Protein AF-G7YXC1-F1 (afdb_monomer_lite)

pLDDT: mean 75.54, std 17.56, range [37.03, 96.69]

Secondary structure (DSSP, 8-state):
---------------TT---HHHHHHHHHHHTT-TTS-HHHHHHHHHHHHHHHHHHHHHHS----------SS-HHHHHHHHHHHTSPSSGGGHHHHHHHHHHHHH--

Sequence (108 aa):
MNCTNTNKLMPHRPSRGAISRFALISAYNRTESLPNAPPSDVNAYWDEITTSLHSAGNFACGTAPPGARKHWISDRTVALLKSRSNIPAGPEHNPVRGIIRRQVKLSV

Structure (mmCIF, N/CA/C/O backbone):
data_AF-G7YXC1-F1
#
_entry.id   AF-G7YXC1-F1
#
loop_
_atom_site.group_PDB
_atom_site.id
_atom_site.type_symbol
_atom_site.label_atom_id
_atom_site.label_alt_id
_atom_site.label_comp_id
_atom_site.label_asym_id
_atom_site.label_entity_id
_atom_site.label_seq_id
_atom_site.pdbx_PDB_ins_code
_atom_site.Cartn_x
_atom_site.Cartn_y
_atom_site.Cartn_z
_atom_site.occupancy
_atom_site.B_iso_or_equiv
_atom_site.auth_seq_id
_atom_site.auth_comp_id
_atom_site.auth_asym_id
_atom_site.auth_atom_id
_atom_site.pdbx_PDB_model_num
ATOM 1 N N . MET A 1 1 ? 25.848 39.335 33.890 1.00 39.94 1 MET A N 1
ATOM 2 C CA . MET A 1 1 ? 25.530 37.916 33.617 1.00 39.94 1 MET A CA 1
ATOM 3 C C . MET A 1 1 ? 25.744 37.655 32.133 1.00 39.94 1 MET A C 1
ATOM 5 O O . MET A 1 1 ? 24.933 38.105 31.337 1.00 39.94 1 MET A O 1
ATOM 9 N N . ASN A 1 2 ? 26.846 36.999 31.764 1.00 38.69 2 ASN A N 1
ATOM 10 C CA . ASN A 1 2 ? 27.112 36.574 30.387 1.00 38.69 2 ASN A CA 1
ATOM 11 C C . ASN A 1 2 ? 26.688 35.112 30.233 1.00 38.69 2 ASN A C 1
ATOM 13 O O . ASN A 1 2 ? 27.187 34.259 30.964 1.00 38.69 2 ASN A O 1
ATOM 17 N N . CYS A 1 3 ? 25.792 34.833 29.287 1.00 45.12 3 CYS A N 1
ATOM 18 C CA . CYS A 1 3 ? 25.418 33.473 28.913 1.00 45.12 3 CYS A CA 1
ATOM 19 C C . CYS A 1 3 ? 26.105 33.108 27.594 1.00 45.12 3 CYS A C 1
ATOM 21 O O . CYS A 1 3 ? 25.819 33.671 26.539 1.00 45.12 3 CYS A O 1
ATOM 23 N N . THR A 1 4 ? 27.035 32.166 27.686 1.00 37.03 4 THR A N 1
ATOM 24 C CA . THR A 1 4 ? 27.826 31.590 26.600 1.00 37.03 4 THR A CA 1
ATOM 25 C C . THR A 1 4 ? 26.930 30.803 25.639 1.00 37.03 4 THR A C 1
ATOM 27 O O . THR A 1 4 ? 26.326 29.805 26.029 1.00 37.03 4 THR A O 1
ATOM 30 N N . ASN A 1 5 ? 26.843 31.224 24.374 1.00 44.09 5 ASN A N 1
ATOM 31 C CA . ASN A 1 5 ? 26.169 30.465 23.320 1.00 44.09 5 ASN A CA 1
ATOM 32 C C . ASN A 1 5 ? 27.111 29.361 22.808 1.00 44.09 5 ASN A C 1
ATOM 34 O O . ASN A 1 5 ? 28.039 29.610 22.040 1.00 44.09 5 ASN A O 1
ATOM 38 N N . THR A 1 6 ? 26.902 28.131 23.269 1.00 40.97 6 THR A N 1
ATOM 39 C CA . THR A 1 6 ? 27.588 26.943 22.757 1.00 40.97 6 THR A CA 1
ATOM 40 C C . THR A 1 6 ? 26.932 26.499 21.451 1.00 40.97 6 THR A C 1
ATOM 42 O O . THR A 1 6 ? 25.993 25.705 21.438 1.00 40.97 6 THR A O 1
ATOM 45 N N . ASN A 1 7 ? 27.459 26.987 20.325 1.00 47.72 7 ASN A N 1
ATOM 46 C CA . ASN A 1 7 ? 27.218 26.393 19.009 1.00 47.72 7 ASN A CA 1
ATOM 47 C C . ASN A 1 7 ? 27.849 24.995 18.971 1.00 47.72 7 ASN A C 1
ATOM 49 O O . ASN A 1 7 ? 28.997 24.809 18.568 1.00 47.72 7 ASN A O 1
ATOM 53 N N . LYS A 1 8 ? 27.105 23.994 19.449 1.00 52.53 8 LYS A N 1
ATOM 54 C CA . LYS A 1 8 ? 27.479 22.587 19.327 1.00 52.53 8 LYS A CA 1
ATOM 55 C C . LYS A 1 8 ? 27.332 22.197 17.855 1.00 52.53 8 LYS A C 1
ATOM 57 O O . LYS A 1 8 ? 26.221 22.052 17.353 1.00 52.53 8 LYS A O 1
ATOM 62 N N . LEU A 1 9 ? 28.470 22.061 17.182 1.00 57.91 9 LEU A N 1
ATOM 63 C CA . LEU A 1 9 ? 28.631 21.522 15.835 1.00 57.91 9 LEU A CA 1
ATOM 64 C C . LEU A 1 9 ? 27.794 20.238 15.671 1.00 57.91 9 LEU A C 1
ATOM 66 O O . LEU A 1 9 ? 28.168 19.175 16.166 1.00 57.91 9 LEU A O 1
ATOM 70 N N . MET A 1 10 ? 26.646 20.333 14.999 1.00 53.00 10 MET A N 1
ATOM 71 C CA . MET A 1 10 ? 25.914 19.151 14.553 1.00 53.00 10 MET A CA 1
ATOM 72 C C . MET A 1 10 ? 26.663 18.535 13.367 1.00 53.00 10 MET A C 1
ATOM 74 O O . MET A 1 10 ? 26.941 19.250 12.401 1.00 53.00 10 MET A O 1
ATOM 78 N N . PRO A 1 11 ? 26.950 17.222 13.364 1.00 53.81 11 PRO A N 1
ATOM 79 C CA . PRO A 1 11 ? 27.378 16.549 12.151 1.00 53.81 11 PRO A CA 1
ATOM 80 C C . PRO A 1 11 ? 26.210 16.580 11.166 1.00 53.81 11 PRO A C 1
ATOM 82 O O . PRO A 1 11 ? 25.192 15.913 11.364 1.00 53.81 11 PRO A O 1
ATOM 85 N N . HIS A 1 12 ? 26.336 17.376 10.107 1.00 62.22 12 HIS A N 1
ATOM 86 C CA . HIS A 1 12 ? 25.416 17.323 8.983 1.00 62.22 12 HIS A CA 1
ATOM 87 C C . HIS A 1 12 ? 25.545 15.938 8.339 1.00 62.22 12 HIS A C 1
ATOM 89 O O . HIS A 1 12 ? 26.472 15.685 7.572 1.00 62.22 12 HIS A O 1
ATOM 95 N N . ARG A 1 13 ? 24.631 15.018 8.662 1.00 52.47 13 ARG A N 1
ATOM 96 C CA . ARG A 1 13 ? 24.509 13.721 7.988 1.00 52.47 13 ARG A CA 1
ATOM 97 C C . ARG A 1 13 ? 23.983 13.985 6.574 1.00 52.47 13 ARG A C 1
ATOM 99 O O . ARG A 1 13 ? 22.821 14.369 6.447 1.00 52.47 13 ARG A O 1
ATOM 106 N N . PRO A 1 14 ? 24.783 13.806 5.509 1.00 55.25 14 PRO A N 1
ATOM 107 C CA . PRO A 1 14 ? 24.303 14.051 4.159 1.00 55.25 14 PRO A CA 1
ATOM 108 C C . PRO A 1 14 ? 23.185 13.059 3.841 1.00 55.25 14 PRO A C 1
ATOM 110 O O . PRO A 1 14 ? 23.342 11.848 4.027 1.00 55.25 14 PRO A O 1
ATOM 113 N N . SER A 1 15 ? 22.045 13.578 3.386 1.00 54.41 15 SER A N 1
ATOM 114 C CA . SER A 1 15 ? 20.988 12.767 2.790 1.00 54.41 15 SER A CA 1
ATOM 115 C C . SER A 1 15 ? 21.599 11.934 1.664 1.00 54.41 15 SER A C 1
ATOM 117 O O . SER A 1 15 ? 22.157 12.468 0.705 1.00 54.41 15 SER A O 1
ATOM 119 N N . ARG A 1 16 ? 21.526 10.610 1.805 1.00 56.59 16 ARG A N 1
ATOM 120 C CA . ARG A 1 16 ? 22.126 9.600 0.922 1.00 56.59 16 ARG A CA 1
ATOM 121 C C . ARG A 1 16 ? 21.352 9.457 -0.402 1.00 56.59 16 ARG A C 1
ATOM 123 O O . ARG A 1 16 ? 21.111 8.344 -0.852 1.00 56.59 16 ARG A O 1
ATOM 130 N N . GLY A 1 17 ? 20.911 10.571 -0.990 1.00 60.78 17 GLY A N 1
ATOM 131 C CA . GLY A 1 17 ? 19.973 10.565 -2.114 1.00 60.78 17 GLY A CA 1
ATOM 132 C C . GLY A 1 17 ? 19.840 11.876 -2.890 1.00 60.78 17 GLY A C 1
ATOM 133 O O . GLY A 1 17 ? 18.833 12.066 -3.561 1.00 60.78 17 GLY A O 1
ATOM 134 N N . ALA A 1 18 ? 20.812 12.787 -2.829 1.00 59.16 18 ALA A N 1
ATOM 135 C CA . ALA A 1 18 ? 20.832 13.927 -3.745 1.00 59.16 18 ALA A CA 1
ATOM 136 C C . ALA A 1 18 ? 21.577 13.533 -5.028 1.00 59.16 18 ALA A C 1
ATOM 138 O O . ALA A 1 18 ? 22.768 13.801 -5.176 1.00 59.16 18 ALA A O 1
ATOM 139 N N . ILE A 1 19 ? 20.886 12.867 -5.957 1.00 63.53 19 ILE A N 1
ATOM 140 C CA . ILE A 1 19 ? 21.380 12.778 -7.334 1.00 63.53 19 ILE A CA 1
ATOM 141 C C . ILE A 1 19 ? 21.459 14.219 -7.848 1.00 63.53 19 ILE A C 1
ATOM 143 O O . ILE A 1 19 ? 20.461 14.942 -7.851 1.00 63.53 19 ILE A O 1
ATOM 147 N N . SER A 1 20 ? 22.666 14.662 -8.208 1.00 74.88 20 SER A N 1
ATOM 148 C CA . SER A 1 20 ? 22.895 16.007 -8.732 1.00 74.88 20 SER A CA 1
ATOM 149 C C . SER A 1 20 ? 21.963 16.251 -9.919 1.00 74.88 20 SER A C 1
ATOM 151 O O . SER A 1 20 ? 21.922 15.447 -10.848 1.00 74.88 20 SER A O 1
ATOM 153 N N . ARG A 1 21 ? 21.236 17.375 -9.929 1.00 59.06 21 ARG A N 1
ATOM 154 C CA . ARG A 1 21 ? 20.431 17.779 -11.099 1.00 59.06 21 ARG A CA 1
ATOM 155 C C . ARG A 1 21 ? 21.278 17.829 -12.369 1.00 59.06 21 ARG A C 1
ATOM 157 O O . ARG A 1 21 ? 20.789 17.509 -13.441 1.00 59.06 21 ARG A O 1
ATOM 164 N N . PHE A 1 22 ? 22.563 18.146 -12.226 1.00 62.44 22 PHE A N 1
ATOM 165 C CA . PHE A 1 22 ? 23.524 18.126 -13.319 1.00 62.44 22 PHE A CA 1
ATOM 166 C C . PHE A 1 22 ? 23.773 16.709 -13.856 1.00 62.44 22 PHE A C 1
ATOM 168 O O . PHE A 1 22 ? 23.921 16.530 -15.057 1.00 62.44 22 PHE A O 1
ATOM 175 N N . ALA A 1 23 ? 23.756 15.692 -12.987 1.00 69.50 23 ALA A N 1
ATOM 176 C CA . ALA A 1 23 ? 23.862 14.291 -13.393 1.00 69.50 23 ALA A CA 1
ATOM 177 C C . ALA A 1 23 ? 22.594 13.805 -14.114 1.00 69.50 23 ALA A C 1
ATOM 179 O O . ALA A 1 23 ? 22.705 13.078 -15.094 1.00 69.50 23 ALA A O 1
ATOM 180 N N . LEU A 1 24 ? 21.403 14.252 -13.690 1.00 66.94 24 LEU A N 1
ATOM 181 C CA . LEU A 1 24 ? 20.149 13.978 -14.408 1.00 66.94 24 LEU A CA 1
ATOM 182 C C . LEU A 1 24 ? 20.129 14.640 -15.791 1.00 66.94 24 LEU A C 1
ATOM 184 O O . LEU A 1 24 ? 19.808 13.981 -16.773 1.00 66.94 24 LEU A O 1
ATOM 188 N N . ILE A 1 25 ? 20.528 15.912 -15.878 1.00 65.81 25 ILE A N 1
ATOM 189 C CA . ILE A 1 25 ? 20.618 16.647 -17.148 1.00 65.81 25 ILE A CA 1
ATOM 190 C C . ILE A 1 25 ? 21.684 16.022 -18.058 1.00 65.81 25 ILE A C 1
ATOM 192 O O . ILE A 1 25 ? 21.451 15.847 -19.246 1.00 65.81 25 ILE A O 1
ATOM 196 N N . SER A 1 26 ? 22.833 15.618 -17.513 1.00 64.69 26 SER A N 1
ATOM 197 C CA . SER A 1 26 ? 23.877 14.930 -18.278 1.00 64.69 26 SER A CA 1
ATOM 198 C C . SER A 1 26 ? 23.427 13.557 -18.784 1.00 64.69 26 SER A C 1
ATOM 200 O O . SER A 1 26 ? 23.741 13.213 -19.921 1.00 64.69 26 SER A O 1
ATOM 202 N N . ALA A 1 27 ? 22.679 12.790 -17.986 1.00 64.06 27 ALA A N 1
ATOM 203 C CA . ALA A 1 27 ? 22.109 11.516 -18.417 1.00 64.06 27 ALA A CA 1
ATOM 204 C C . ALA A 1 27 ? 21.046 11.712 -19.511 1.00 64.06 27 ALA A C 1
ATOM 206 O O . ALA A 1 27 ? 21.065 10.991 -20.504 1.00 64.06 27 ALA A O 1
ATOM 207 N N . TYR A 1 28 ? 20.190 12.728 -19.368 1.00 64.44 28 TYR A N 1
ATOM 208 C CA . TYR A 1 28 ? 19.168 13.096 -20.351 1.00 64.44 28 TYR A CA 1
ATOM 209 C C . TYR A 1 28 ? 19.780 13.589 -21.679 1.00 64.44 28 TYR A C 1
ATOM 211 O O . TYR A 1 28 ? 19.409 13.131 -22.757 1.00 64.44 28 TYR A O 1
ATOM 219 N N . ASN A 1 29 ? 20.811 14.434 -21.624 1.00 60.53 29 ASN A N 1
ATOM 220 C CA . ASN A 1 29 ? 21.506 14.912 -22.825 1.00 60.53 29 ASN A CA 1
ATOM 221 C C . ASN A 1 29 ? 22.329 13.809 -23.516 1.00 60.53 29 ASN A C 1
ATOM 223 O O . ASN A 1 29 ? 22.575 13.884 -24.716 1.00 60.53 29 ASN A O 1
ATOM 227 N N . ARG A 1 30 ? 22.751 12.766 -22.784 1.00 54.22 30 ARG A N 1
ATOM 228 C CA . ARG A 1 30 ? 23.410 11.585 -23.369 1.00 54.22 30 ARG A CA 1
ATOM 229 C C . ARG A 1 30 ? 22.423 10.683 -24.113 1.00 54.22 30 ARG A C 1
ATOM 231 O O . ARG A 1 30 ? 22.828 10.009 -25.050 1.00 54.22 30 ARG A O 1
ATOM 238 N N . THR A 1 31 ? 21.146 10.683 -23.733 1.00 50.97 31 THR A N 1
ATOM 239 C CA . THR A 1 31 ? 20.086 10.016 -24.507 1.00 50.97 31 THR A CA 1
ATOM 240 C C . THR A 1 31 ? 19.642 10.825 -25.727 1.00 50.97 31 THR A C 1
ATOM 242 O O . THR A 1 31 ? 19.215 10.235 -26.713 1.00 50.97 31 THR A O 1
ATOM 245 N N . GLU A 1 32 ? 19.816 12.151 -25.719 1.00 50.62 32 GLU A N 1
ATOM 246 C CA . GLU A 1 32 ? 19.554 12.998 -26.8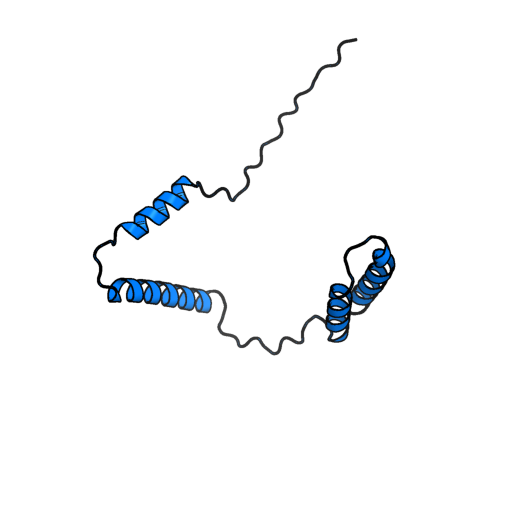93 1.00 50.62 32 GLU A CA 1
ATOM 247 C C . GLU A 1 32 ? 20.680 12.981 -27.945 1.00 50.62 32 GLU A C 1
ATOM 249 O O . GLU A 1 32 ? 20.498 13.517 -29.035 1.00 50.62 32 GLU A O 1
ATOM 254 N N . SER A 1 33 ? 21.821 12.316 -27.700 1.00 53.03 33 SER A N 1
ATOM 255 C CA . SER A 1 33 ? 22.878 12.156 -28.715 1.00 53.03 33 SER A CA 1
ATOM 256 C C . SER A 1 33 ? 22.576 11.090 -29.774 1.00 53.03 33 SER A C 1
ATOM 258 O O . SER A 1 33 ? 23.462 10.746 -30.556 1.00 53.03 33 SER A O 1
ATOM 260 N N . LEU A 1 34 ? 21.343 10.582 -29.838 1.00 58.53 34 LEU A N 1
ATOM 261 C CA . LEU A 1 34 ? 20.874 9.768 -30.954 1.00 58.53 34 LEU A CA 1
ATOM 262 C C . LEU A 1 34 ? 19.799 10.495 -31.788 1.00 58.53 34 LEU A C 1
ATOM 264 O O . LEU A 1 34 ? 18.711 9.957 -31.972 1.00 58.53 34 LEU A O 1
ATOM 268 N N . PRO A 1 35 ? 20.057 11.700 -32.336 1.00 48.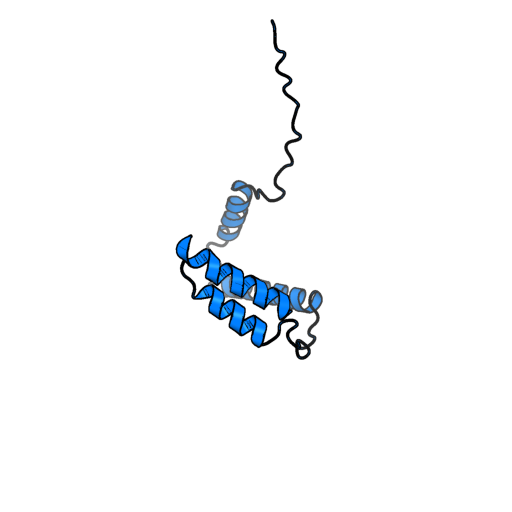16 35 PRO A N 1
ATOM 269 C CA . PRO A 1 35 ? 19.044 12.417 -33.103 1.00 48.16 35 PRO A CA 1
ATOM 270 C C . PRO A 1 35 ? 18.907 11.924 -34.556 1.00 48.16 35 PRO A C 1
ATOM 272 O O . PRO A 1 35 ? 18.231 12.579 -35.336 1.00 48.16 35 PRO A O 1
ATOM 275 N N . ASN A 1 36 ? 19.517 10.792 -34.943 1.00 56.06 36 ASN A N 1
ATOM 276 C CA . ASN A 1 36 ? 19.490 10.292 -36.329 1.00 56.06 36 ASN A CA 1
ATOM 277 C C . ASN A 1 36 ? 19.280 8.773 -36.475 1.00 56.06 36 ASN A C 1
ATOM 279 O O . ASN A 1 36 ? 19.398 8.262 -37.588 1.00 56.06 36 ASN A O 1
ATOM 283 N N . ALA A 1 37 ? 19.013 8.027 -35.398 1.00 56.12 37 ALA A N 1
ATOM 284 C CA . ALA A 1 37 ? 18.807 6.588 -35.549 1.00 56.12 37 ALA A CA 1
ATOM 285 C C . ALA A 1 37 ? 17.379 6.288 -36.034 1.00 56.12 37 ALA A C 1
ATOM 287 O O . ALA A 1 37 ? 16.428 6.906 -35.542 1.00 56.12 37 ALA A O 1
ATOM 288 N N . PRO A 1 38 ? 17.214 5.353 -36.987 1.00 66.25 38 PRO A N 1
ATOM 289 C CA . PRO A 1 38 ? 15.918 4.842 -37.398 1.00 66.25 38 PRO A CA 1
ATOM 290 C C . PRO A 1 38 ? 15.009 4.551 -36.191 1.00 66.25 38 PRO A C 1
ATOM 292 O O . PRO A 1 38 ? 15.484 4.019 -35.188 1.00 66.25 38 PRO A O 1
ATOM 295 N N . PRO A 1 39 ? 13.694 4.827 -36.266 1.00 63.12 39 PRO A N 1
ATOM 296 C CA . PRO A 1 39 ? 12.754 4.513 -35.185 1.00 63.12 39 PRO A CA 1
ATOM 297 C C . PRO A 1 39 ? 12.811 3.047 -34.711 1.00 63.12 39 PRO A C 1
ATOM 299 O O . PRO A 1 39 ? 12.487 2.753 -33.561 1.00 63.12 39 PRO A O 1
ATOM 302 N N . SER A 1 40 ? 13.261 2.134 -35.582 1.00 69.06 40 SER A N 1
ATOM 303 C CA . SER A 1 40 ? 13.539 0.732 -35.258 1.00 69.06 40 SER A CA 1
ATOM 304 C C . SER A 1 40 ? 14.621 0.551 -34.195 1.00 69.06 40 SER A C 1
ATOM 306 O O . SER A 1 40 ? 14.511 -0.355 -33.378 1.00 69.06 40 SER A O 1
ATOM 308 N N . ASP A 1 41 ? 15.631 1.417 -34.172 1.00 73.75 41 ASP A N 1
ATOM 309 C CA . ASP A 1 41 ? 16.800 1.293 -33.300 1.00 73.75 41 ASP A CA 1
ATOM 310 C C . ASP A 1 41 ? 16.478 1.773 -31.884 1.00 73.75 41 ASP A C 1
ATOM 312 O O . ASP A 1 41 ? 16.951 1.203 -30.904 1.00 73.75 41 ASP A O 1
ATOM 316 N N . VAL A 1 42 ? 15.609 2.783 -31.762 1.00 78.31 42 VAL A N 1
ATOM 317 C CA . VAL A 1 42 ? 15.087 3.238 -30.466 1.00 78.31 42 VAL A CA 1
ATOM 318 C C . VAL A 1 42 ? 14.225 2.148 -29.831 1.00 78.31 42 VAL A C 1
ATOM 320 O O . VAL A 1 42 ? 14.376 1.864 -28.644 1.00 78.31 42 VAL A O 1
ATOM 323 N N . ASN A 1 43 ? 13.361 1.495 -30.611 1.00 83.69 43 ASN A N 1
ATOM 324 C CA . ASN A 1 43 ? 12.571 0.369 -30.113 1.00 83.69 43 ASN A CA 1
ATOM 325 C C . ASN A 1 43 ? 13.455 -0.834 -29.758 1.00 83.69 43 ASN A C 1
ATOM 327 O O . ASN A 1 43 ? 13.279 -1.405 -28.686 1.00 83.69 43 ASN A O 1
ATOM 331 N N . ALA A 1 44 ? 14.452 -1.158 -30.588 1.00 84.44 44 ALA A N 1
ATOM 332 C CA . ALA A 1 44 ? 15.408 -2.226 -30.298 1.00 84.44 44 ALA A CA 1
ATOM 333 C C . ALA A 1 44 ? 16.190 -1.971 -28.996 1.00 84.44 44 ALA A C 1
ATOM 335 O O . ALA A 1 44 ? 16.394 -2.885 -28.201 1.00 84.44 44 ALA A O 1
ATOM 336 N N . TYR A 1 45 ? 16.567 -0.718 -28.733 1.00 87.69 45 TYR A N 1
ATOM 337 C CA . TYR A 1 45 ? 17.226 -0.314 -27.492 1.00 87.69 45 TYR A CA 1
ATOM 338 C C . TYR A 1 45 ? 16.331 -0.498 -26.257 1.00 87.69 45 TYR A C 1
ATOM 340 O O . TYR A 1 45 ? 16.777 -1.003 -25.222 1.00 87.69 45 TYR A O 1
ATOM 348 N N . TRP A 1 46 ? 15.052 -0.127 -26.352 1.00 87.88 46 TRP A N 1
ATOM 349 C CA . TRP A 1 46 ? 14.096 -0.365 -25.268 1.00 87.88 46 TRP A CA 1
ATOM 350 C C . TRP A 1 46 ? 13.830 -1.860 -25.048 1.00 87.88 46 TRP A C 1
ATOM 352 O O . TRP A 1 46 ? 13.725 -2.293 -23.896 1.00 87.88 46 TRP A O 1
ATOM 362 N N . ASP A 1 47 ? 13.795 -2.664 -26.109 1.00 90.56 47 ASP A N 1
ATOM 363 C CA . ASP A 1 47 ? 13.672 -4.124 -26.022 1.00 90.56 47 ASP A CA 1
ATOM 364 C C . ASP A 1 47 ? 14.898 -4.767 -25.352 1.00 90.56 47 ASP A C 1
ATOM 366 O O . ASP A 1 47 ? 14.766 -5.673 -24.525 1.00 90.56 47 ASP A O 1
ATOM 370 N N . GLU A 1 48 ? 16.101 -4.260 -25.619 1.00 91.69 48 GLU A N 1
ATOM 371 C CA . GLU A 1 48 ? 17.328 -4.713 -24.961 1.00 91.69 48 GLU A CA 1
ATOM 372 C C . GLU A 1 48 ? 17.328 -4.382 -23.458 1.00 91.69 48 GLU A C 1
ATOM 374 O O . GLU A 1 48 ? 17.658 -5.238 -22.626 1.00 91.69 48 GLU A O 1
ATOM 379 N N . ILE A 1 49 ? 16.895 -3.171 -23.085 1.00 90.38 49 ILE A N 1
ATOM 380 C CA . ILE A 1 49 ? 16.759 -2.761 -21.678 1.00 90.38 49 ILE A CA 1
ATOM 381 C C . ILE A 1 49 ? 15.721 -3.618 -20.959 1.00 90.38 49 ILE A C 1
ATOM 383 O O . ILE A 1 49 ? 15.979 -4.104 -19.854 1.00 90.38 49 ILE A O 1
ATOM 387 N N . THR A 1 50 ? 14.547 -3.808 -21.559 1.00 91.75 50 THR A N 1
ATOM 388 C CA . THR A 1 50 ? 13.466 -4.593 -20.948 1.00 91.75 50 THR A CA 1
ATOM 389 C C . THR A 1 50 ? 13.865 -6.059 -20.794 1.00 91.75 50 THR A C 1
ATOM 391 O O . THR A 1 50 ? 13.647 -6.634 -19.727 1.00 91.75 50 THR A O 1
ATOM 394 N N . THR A 1 51 ? 14.541 -6.638 -21.790 1.00 93.81 51 THR A N 1
ATOM 395 C CA . THR A 1 51 ? 15.065 -8.012 -21.743 1.00 93.81 51 THR A CA 1
ATOM 396 C C . THR A 1 51 ? 16.130 -8.175 -20.664 1.00 93.81 51 THR A C 1
ATOM 398 O O . THR A 1 51 ? 16.062 -9.106 -19.857 1.00 93.81 51 THR A O 1
ATOM 401 N N . SER A 1 52 ? 17.088 -7.249 -20.600 1.00 93.94 52 SER A N 1
ATOM 402 C CA . SER A 1 52 ? 18.159 -7.266 -19.599 1.00 93.94 52 SER A CA 1
ATOM 403 C C . SER A 1 52 ? 17.603 -7.136 -18.183 1.00 93.94 52 SER A C 1
ATOM 405 O O . SER A 1 52 ? 17.998 -7.882 -17.286 1.00 93.94 52 SER A O 1
ATOM 407 N N . LEU A 1 53 ? 16.634 -6.238 -17.984 1.00 92.56 53 LEU A N 1
ATOM 408 C CA . LEU A 1 53 ? 15.970 -6.048 -16.699 1.00 92.56 53 LEU A CA 1
ATOM 409 C C . LEU A 1 53 ? 15.143 -7.271 -16.297 1.00 92.56 53 LEU A C 1
ATOM 411 O O . LEU A 1 53 ? 15.206 -7.695 -15.145 1.00 92.56 53 LEU A O 1
ATOM 415 N N . HIS A 1 54 ? 14.393 -7.858 -17.229 1.00 87.94 54 HIS A N 1
ATOM 416 C CA . HIS A 1 54 ? 13.607 -9.061 -16.972 1.00 87.94 54 HIS A CA 1
ATOM 417 C C . HIS A 1 54 ? 14.510 -10.256 -16.631 1.00 87.94 54 HIS A C 1
ATOM 419 O O . HIS A 1 54 ? 14.231 -10.989 -15.685 1.00 87.94 54 HIS A O 1
ATOM 425 N N . SER A 1 55 ? 15.632 -10.423 -17.336 1.00 87.69 55 SER A N 1
ATOM 426 C CA . SER A 1 55 ? 16.633 -11.458 -17.050 1.00 87.69 55 SER A CA 1
ATOM 427 C C . SER A 1 55 ? 17.268 -11.273 -15.668 1.00 87.69 55 SER A C 1
ATOM 429 O O . SER A 1 55 ? 17.251 -12.190 -14.845 1.00 87.69 55 SER A O 1
ATOM 431 N N . ALA A 1 56 ? 17.735 -10.059 -15.359 1.00 89.19 56 ALA A N 1
ATOM 432 C CA . ALA A 1 56 ? 18.286 -9.728 -14.047 1.00 89.19 56 ALA A CA 1
ATOM 433 C C . ALA A 1 56 ? 17.247 -9.894 -12.925 1.00 89.19 56 ALA A C 1
ATOM 435 O O . ALA A 1 56 ? 17.573 -10.380 -11.842 1.00 89.19 56 ALA A O 1
ATOM 436 N N . GLY A 1 57 ? 15.989 -9.538 -13.193 1.00 86.38 57 GLY A N 1
ATOM 437 C CA . GLY A 1 57 ? 14.861 -9.725 -12.286 1.00 86.38 57 GLY A CA 1
ATOM 438 C C . GLY A 1 57 ? 14.604 -11.196 -11.974 1.00 86.38 57 GLY A C 1
ATOM 439 O O . GLY A 1 57 ? 14.500 -11.542 -10.803 1.00 86.38 57 GLY A O 1
ATOM 440 N N . ASN A 1 58 ? 14.585 -12.063 -12.989 1.00 85.50 58 ASN A N 1
ATOM 441 C CA . ASN A 1 58 ? 14.435 -13.513 -12.815 1.00 85.50 58 ASN A CA 1
ATOM 442 C C . ASN A 1 58 ? 15.642 -14.158 -12.113 1.00 85.50 58 ASN A C 1
ATOM 444 O O . ASN A 1 58 ? 15.483 -15.132 -11.380 1.00 85.50 58 ASN A O 1
ATOM 448 N N . PHE A 1 59 ? 16.848 -13.619 -12.320 1.00 83.06 59 PHE A N 1
ATOM 449 C CA . PHE A 1 59 ? 18.054 -14.073 -11.627 1.00 83.06 59 PHE A CA 1
ATOM 450 C C . PHE A 1 59 ? 18.048 -13.688 -10.139 1.00 83.06 59 PHE A C 1
ATOM 452 O O . PHE A 1 59 ? 18.381 -14.506 -9.285 1.00 83.06 59 PHE A O 1
ATOM 459 N N . ALA A 1 60 ? 17.662 -12.450 -9.815 1.00 82.69 60 ALA A N 1
ATOM 460 C CA . ALA A 1 60 ? 17.677 -11.933 -8.446 1.00 82.69 60 ALA A CA 1
ATOM 461 C C . ALA A 1 60 ? 16.452 -12.362 -7.618 1.00 82.69 60 ALA A C 1
ATOM 463 O O . ALA A 1 60 ? 16.568 -12.631 -6.422 1.00 82.69 60 ALA A O 1
ATOM 464 N N . CYS A 1 61 ? 15.274 -12.409 -8.238 1.00 74.44 61 CYS A N 1
ATOM 465 C CA . CYS A 1 61 ? 14.031 -12.904 -7.659 1.00 74.44 61 CYS A CA 1
ATOM 466 C C . CYS A 1 61 ? 13.664 -14.197 -8.382 1.00 74.44 61 CYS A C 1
ATOM 468 O O . CYS A 1 61 ? 13.207 -14.161 -9.519 1.00 74.44 61 CYS A O 1
ATOM 470 N N . GLY A 1 62 ? 13.875 -15.340 -7.729 1.00 73.31 62 GLY A N 1
ATOM 471 C CA . GLY A 1 62 ? 13.597 -16.641 -8.334 1.00 73.31 62 GLY A CA 1
ATOM 472 C C . GLY A 1 62 ? 12.176 -16.750 -8.900 1.00 73.31 62 GLY A C 1
ATOM 473 O O . GLY A 1 62 ? 11.227 -16.168 -8.377 1.00 73.31 62 GLY A O 1
ATOM 474 N N . THR A 1 63 ? 12.021 -17.559 -9.944 1.00 72.19 63 THR A N 1
ATOM 475 C CA . THR A 1 63 ? 10.769 -17.771 -10.693 1.00 72.19 63 THR A CA 1
ATOM 476 C C . THR A 1 63 ? 9.740 -18.635 -9.964 1.00 72.19 63 THR A C 1
ATOM 478 O O . THR A 1 63 ? 8.800 -19.139 -10.582 1.00 72.19 63 THR A O 1
ATOM 481 N N . ALA A 1 64 ? 9.911 -18.849 -8.657 1.00 74.19 64 ALA A N 1
ATOM 482 C CA . ALA A 1 64 ? 8.968 -19.633 -7.881 1.00 74.19 64 ALA A CA 1
ATOM 483 C C . ALA A 1 64 ? 7.581 -18.985 -8.024 1.00 74.19 64 ALA A C 1
ATOM 485 O O . ALA A 1 64 ? 7.443 -17.796 -7.704 1.00 74.19 64 ALA A O 1
ATOM 486 N N . PRO A 1 65 ? 6.551 -19.732 -8.484 1.00 70.50 65 PRO A N 1
ATOM 487 C CA . PRO A 1 65 ? 5.178 -19.263 -8.407 1.00 70.50 65 PRO A CA 1
ATOM 488 C C . PRO A 1 65 ? 4.976 -18.750 -6.988 1.00 70.50 65 PRO A C 1
ATOM 490 O O . PRO A 1 65 ? 5.456 -19.425 -6.069 1.00 70.50 65 PRO A O 1
ATOM 493 N N . PRO A 1 66 ? 4.342 -17.584 -6.776 1.00 67.44 66 PRO A N 1
ATOM 494 C CA . PRO A 1 66 ? 4.015 -17.134 -5.438 1.00 67.44 66 PRO A CA 1
ATOM 495 C C . PRO A 1 66 ? 3.204 -18.253 -4.789 1.00 67.44 66 PRO A C 1
ATOM 497 O O . PRO A 1 66 ? 2.009 -18.386 -5.050 1.00 67.44 66 PRO A O 1
ATOM 500 N N . GLY A 1 67 ? 3.878 -19.125 -4.029 1.00 67.38 67 GLY A N 1
ATOM 501 C CA . GLY A 1 67 ? 3.246 -20.272 -3.401 1.00 67.38 67 GLY A CA 1
ATOM 502 C C . GLY A 1 67 ? 2.089 -19.703 -2.622 1.00 67.38 67 GLY A C 1
ATOM 503 O O . GLY A 1 67 ? 2.302 -18.651 -2.014 1.00 67.38 67 GLY A O 1
ATOM 504 N N . ALA A 1 68 ? 0.899 -20.312 -2.757 1.00 64.69 68 ALA A N 1
ATOM 505 C CA . ALA A 1 68 ? -0.369 -19.759 -2.293 1.00 64.69 68 ALA A CA 1
ATOM 506 C C . ALA A 1 68 ? -0.115 -18.981 -1.011 1.00 64.69 68 ALA A C 1
ATOM 508 O O . ALA A 1 68 ? 0.107 -19.579 0.048 1.00 64.69 68 ALA A O 1
ATOM 509 N N . ARG A 1 69 ? 0.007 -17.651 -1.147 1.00 60.16 69 ARG A N 1
ATOM 510 C CA . ARG A 1 69 ? 0.298 -16.792 -0.013 1.00 60.16 69 ARG A CA 1
ATOM 511 C C . ARG A 1 69 ? -0.984 -16.917 0.771 1.00 60.16 69 ARG A C 1
ATOM 513 O O . ARG A 1 69 ? -1.951 -16.236 0.446 1.00 60.16 69 ARG A O 1
ATOM 520 N N . LYS A 1 70 ? -1.021 -17.842 1.737 1.00 60.97 70 LYS A N 1
ATOM 521 C CA . LYS A 1 70 ? -1.946 -17.769 2.858 1.00 60.97 70 LYS A CA 1
ATOM 522 C C . LYS A 1 70 ? -1.685 -16.375 3.355 1.00 60.97 70 LYS A C 1
ATOM 524 O O . LYS A 1 70 ? -0.582 -16.102 3.837 1.00 60.97 70 LYS A O 1
ATOM 529 N N . HIS A 1 71 ? -2.571 -15.461 2.974 1.00 62.16 71 HIS A N 1
ATOM 530 C CA . HIS A 1 71 ? -2.287 -14.067 3.190 1.00 62.16 71 HIS A CA 1
ATOM 531 C C . HIS A 1 71 ? -2.078 -13.969 4.693 1.00 62.16 71 HIS A C 1
ATOM 533 O O . HIS A 1 71 ? -2.806 -14.571 5.474 1.00 62.16 71 HIS A O 1
ATOM 539 N N . TRP A 1 72 ? -0.948 -13.400 5.094 1.00 75.12 72 TRP A N 1
ATOM 540 C CA . TRP A 1 72 ? -0.575 -13.338 6.508 1.00 75.12 72 TRP A CA 1
ATOM 541 C C . TRP A 1 72 ? -1.530 -12.418 7.289 1.00 75.12 72 TRP A C 1
ATOM 543 O O . TRP A 1 72 ? -1.448 -12.288 8.503 1.00 75.12 72 TRP A O 1
ATOM 553 N N . ILE A 1 73 ? -2.428 -11.767 6.557 1.00 81.25 73 ILE A N 1
ATOM 554 C CA . ILE A 1 73 ? -3.534 -10.951 7.004 1.00 81.25 73 ILE A CA 1
ATOM 555 C C . ILE A 1 73 ? -4.771 -11.876 6.994 1.00 81.25 73 ILE A C 1
ATOM 557 O O . ILE A 1 73 ? -4.795 -12.879 6.305 1.00 81.25 73 ILE A O 1
ATOM 561 N N . SER A 1 74 ? -5.803 -11.629 7.789 1.00 86.31 74 SER A N 1
ATOM 562 C CA . SER A 1 74 ? -7.066 -12.377 7.668 1.00 86.31 74 SER A CA 1
ATOM 563 C C . SER A 1 74 ? -8.051 -11.602 6.790 1.00 86.31 74 SER A C 1
ATOM 565 O O . SER A 1 74 ? -7.952 -10.376 6.686 1.00 86.31 74 SER A O 1
ATOM 567 N N . ASP A 1 75 ? -9.036 -12.265 6.173 1.00 89.50 75 ASP A N 1
ATOM 568 C CA . ASP A 1 75 ? -10.082 -11.565 5.392 1.00 89.50 75 ASP A CA 1
ATOM 569 C C . ASP A 1 75 ? -10.823 -10.538 6.256 1.00 89.50 75 ASP A C 1
ATOM 571 O O . ASP A 1 75 ? -11.177 -9.443 5.814 1.00 89.50 75 ASP A O 1
ATOM 575 N N . ARG A 1 76 ? -10.952 -10.855 7.548 1.00 91.62 76 ARG A N 1
ATOM 576 C CA . ARG A 1 76 ? -11.441 -9.944 8.579 1.00 91.62 76 ARG A CA 1
ATOM 577 C C . ARG A 1 76 ? -10.575 -8.687 8.690 1.00 91.62 76 ARG A C 1
ATOM 579 O O . ARG A 1 76 ? -11.120 -7.585 8.707 1.00 91.62 76 ARG A O 1
ATOM 586 N N . THR A 1 77 ? -9.249 -8.817 8.739 1.00 93.00 77 THR A N 1
ATOM 587 C CA . THR A 1 77 ? -8.338 -7.662 8.770 1.00 93.00 77 THR A CA 1
ATOM 588 C C . THR A 1 77 ? -8.455 -6.821 7.495 1.00 93.00 77 THR A C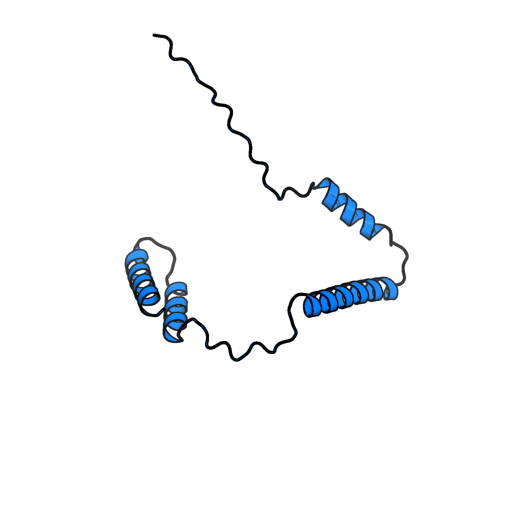 1
ATOM 590 O O . THR A 1 77 ? -8.487 -5.593 7.581 1.00 93.00 77 THR A O 1
ATOM 593 N N . VAL A 1 78 ? -8.604 -7.446 6.321 1.00 92.62 78 VAL A N 1
ATOM 594 C CA . VAL A 1 78 ? -8.825 -6.729 5.049 1.00 92.62 78 VAL A CA 1
ATOM 595 C C . VAL A 1 78 ? -10.129 -5.925 5.083 1.00 92.62 78 VAL A C 1
ATOM 597 O O . VAL A 1 78 ? -10.132 -4.739 4.743 1.00 92.62 78 VAL A O 1
ATOM 600 N N . ALA A 1 79 ? -11.226 -6.520 5.558 1.00 94.12 79 ALA A N 1
ATOM 601 C CA . ALA A 1 79 ? -12.513 -5.838 5.693 1.00 94.12 79 ALA A CA 1
ATOM 602 C C . ALA A 1 79 ? -12.445 -4.644 6.663 1.00 94.12 79 ALA A C 1
ATOM 604 O O . ALA A 1 79 ? -12.976 -3.569 6.371 1.00 94.12 79 ALA A O 1
ATOM 605 N N . LEU A 1 80 ? -11.737 -4.790 7.788 1.00 95.12 80 LEU A N 1
ATOM 606 C CA . LEU A 1 80 ? -11.540 -3.712 8.761 1.00 95.12 80 LEU A CA 1
ATOM 607 C C . LEU A 1 80 ? -10.704 -2.559 8.194 1.00 95.12 80 LEU A C 1
ATOM 609 O O . LEU A 1 80 ? -11.035 -1.391 8.409 1.00 95.12 80 LEU A O 1
ATOM 613 N N . LEU A 1 81 ? -9.646 -2.861 7.438 1.00 93.94 81 LEU A N 1
ATOM 614 C CA . LEU A 1 81 ? -8.836 -1.842 6.767 1.00 93.94 81 LEU A CA 1
ATOM 615 C C . LEU A 1 81 ? -9.652 -1.073 5.721 1.00 93.94 81 LEU A C 1
ATOM 617 O O . LEU A 1 81 ? -9.579 0.156 5.688 1.00 93.94 81 LEU A O 1
ATOM 621 N N . LYS A 1 82 ? -10.486 -1.773 4.941 1.00 95.00 82 LYS A N 1
ATOM 622 C CA . LYS A 1 82 ? -11.400 -1.157 3.967 1.00 95.00 82 LYS A CA 1
ATOM 623 C C . LYS A 1 82 ? -12.468 -0.290 4.642 1.00 95.00 82 LYS A C 1
ATOM 625 O O . LYS A 1 82 ? -12.773 0.801 4.174 1.00 95.00 82 LYS A O 1
ATOM 630 N N . SER A 1 83 ? -13.000 -0.724 5.782 1.00 94.62 83 SER A N 1
ATOM 631 C CA . SER A 1 83 ? -13.909 0.099 6.587 1.00 94.62 83 SER A CA 1
ATOM 632 C C . SER A 1 83 ? -13.217 1.372 7.093 1.00 94.62 83 SER A C 1
ATOM 634 O O . SER A 1 83 ? -13.749 2.473 6.959 1.00 94.62 83 SER A O 1
ATOM 636 N N . ARG A 1 84 ? -11.970 1.263 7.576 1.00 94.62 84 ARG A N 1
ATOM 637 C CA . ARG A 1 84 ? -11.176 2.414 8.037 1.00 94.62 84 ARG A CA 1
ATOM 638 C C . ARG A 1 84 ? -10.906 3.442 6.932 1.00 94.62 84 ARG A C 1
ATOM 640 O O . ARG A 1 84 ? -10.835 4.630 7.252 1.00 94.62 84 ARG A O 1
ATOM 647 N N . SER A 1 85 ? -10.710 3.017 5.681 1.00 93.69 85 SER A N 1
ATOM 648 C CA . SER A 1 85 ? -10.483 3.938 4.555 1.00 93.69 85 SER A CA 1
ATOM 649 C C . SER A 1 85 ? -11.729 4.731 4.165 1.00 93.69 85 SER A C 1
ATOM 651 O O . SER A 1 85 ? -11.586 5.827 3.641 1.00 93.69 85 SER A O 1
ATOM 653 N N . ASN A 1 86 ? -12.926 4.228 4.480 1.00 95.12 86 ASN A N 1
ATOM 654 C CA . ASN A 1 86 ? -14.186 4.931 4.220 1.00 95.12 86 ASN A CA 1
ATOM 655 C C . ASN A 1 86 ? -14.502 6.014 5.269 1.00 95.12 86 ASN A C 1
ATOM 657 O O . ASN A 1 86 ? -15.444 6.779 5.093 1.00 95.12 86 ASN A O 1
ATOM 661 N N . ILE A 1 87 ? -13.739 6.087 6.367 1.00 94.06 87 ILE A N 1
ATOM 662 C CA . ILE A 1 87 ? -13.928 7.115 7.394 1.00 94.06 87 ILE A CA 1
ATOM 663 C C . ILE A 1 87 ? -13.288 8.428 6.914 1.00 94.06 87 ILE A C 1
ATOM 665 O O . ILE A 1 87 ? -12.073 8.441 6.664 1.00 94.06 87 ILE A O 1
ATOM 669 N N . PRO A 1 88 ? -14.039 9.542 6.852 1.00 93.31 88 PRO A N 1
ATOM 670 C CA . PRO A 1 88 ? -13.503 10.835 6.435 1.00 93.31 88 PRO A CA 1
ATOM 671 C C . PRO A 1 88 ? -12.498 11.405 7.448 1.00 93.31 88 PRO A C 1
ATOM 673 O O . PRO A 1 88 ? -12.406 10.978 8.607 1.00 93.31 88 PRO A O 1
ATOM 676 N N . ALA A 1 89 ? -11.645 12.311 6.974 1.00 88.19 89 ALA A N 1
ATOM 677 C CA . ALA A 1 89 ? -10.663 12.986 7.813 1.00 88.19 89 ALA A CA 1
ATOM 678 C C . ALA A 1 89 ? -11.361 14.025 8.698 1.00 88.19 89 ALA A C 1
ATOM 680 O O . ALA A 1 89 ? -12.129 14.830 8.193 1.00 88.19 89 ALA A O 1
ATOM 681 N N . GLY A 1 90 ? -11.073 13.999 9.998 1.00 94.38 90 GLY A N 1
ATOM 682 C CA . GLY A 1 90 ? -11.650 14.933 10.960 1.00 94.38 90 GLY A CA 1
ATOM 683 C C . GLY A 1 90 ? -11.544 14.409 12.395 1.00 94.38 90 GLY A C 1
ATOM 684 O O . GLY A 1 90 ? -11.507 13.184 12.604 1.00 94.38 90 GLY A O 1
ATOM 685 N N . PRO A 1 91 ? -11.415 15.297 13.396 1.00 93.12 91 PRO A N 1
ATOM 686 C CA . PRO A 1 91 ? -11.328 14.908 14.801 1.00 93.12 91 PRO A CA 1
ATOM 687 C C . PRO A 1 91 ? -12.602 14.212 15.301 1.00 93.12 91 PRO A C 1
ATOM 689 O O . PRO A 1 91 ? -12.501 13.286 16.108 1.00 93.12 91 PRO A O 1
ATOM 692 N N . GLU A 1 92 ? -13.774 14.564 14.769 1.00 96.00 92 GLU A N 1
ATOM 693 C CA . GLU A 1 92 ? -15.069 13.959 15.102 1.00 96.00 92 GLU A CA 1
ATOM 694 C C . GLU A 1 92 ? -15.124 12.456 14.789 1.00 96.00 92 GLU A C 1
ATOM 696 O O . GLU A 1 92 ? -15.769 11.684 15.498 1.00 96.00 92 GLU A O 1
ATOM 701 N N . HIS A 1 93 ? -14.368 12.003 13.786 1.00 95.38 93 HIS A N 1
ATOM 702 C CA . HIS A 1 93 ? -14.318 10.599 13.377 1.00 95.38 93 HIS A CA 1
ATOM 703 C C . HIS A 1 93 ? -13.172 9.804 14.021 1.00 95.38 93 HIS A C 1
ATOM 705 O O . HIS A 1 93 ? -13.037 8.592 13.801 1.00 95.38 93 HIS A O 1
ATOM 711 N N . ASN A 1 94 ? -12.327 10.453 14.828 1.00 94.50 94 ASN A N 1
ATOM 712 C CA . ASN A 1 94 ? -11.199 9.800 15.487 1.00 94.50 94 ASN A CA 1
ATOM 713 C C . ASN A 1 94 ? -11.615 8.662 16.444 1.00 94.50 94 ASN A C 1
ATOM 715 O O . ASN A 1 94 ? -10.942 7.625 16.414 1.00 94.50 94 ASN A O 1
ATOM 719 N N . PRO A 1 95 ? -12.714 8.761 17.225 1.00 95.50 95 PRO A N 1
ATOM 720 C CA . PRO A 1 95 ? -13.160 7.661 18.082 1.00 95.50 95 PRO A CA 1
ATOM 721 C C . PRO A 1 95 ? -13.444 6.378 17.289 1.00 95.50 95 PRO A C 1
ATOM 723 O O . PRO A 1 95 ? -12.894 5.319 17.599 1.00 95.50 95 PRO A O 1
ATOM 726 N N . VAL A 1 96 ? -14.206 6.484 16.196 1.00 96.25 96 VAL A N 1
ATOM 727 C CA . VAL A 1 96 ? -14.543 5.352 15.313 1.00 96.25 96 VAL A CA 1
ATOM 728 C C . VAL A 1 96 ? -13.281 4.772 14.673 1.00 96.25 96 VAL A C 1
ATOM 730 O O . VAL A 1 96 ? -13.050 3.560 14.695 1.00 96.25 96 VAL A O 1
ATOM 733 N N . ARG A 1 97 ? -12.392 5.640 14.176 1.00 95.00 97 ARG A N 1
ATOM 734 C CA . ARG A 1 97 ? -11.110 5.230 13.591 1.00 95.00 97 ARG A CA 1
ATOM 735 C C . ARG A 1 97 ? -10.220 4.516 14.620 1.00 95.00 97 ARG A C 1
ATOM 737 O O . ARG A 1 97 ? -9.500 3.586 14.265 1.00 95.00 97 ARG A O 1
ATOM 744 N N . GLY A 1 98 ? -10.269 4.921 15.890 1.00 95.69 98 GLY A N 1
ATOM 745 C CA . GLY A 1 98 ? -9.581 4.281 17.012 1.00 95.69 98 GLY A CA 1
ATOM 746 C C . GLY A 1 98 ? -10.105 2.879 17.326 1.00 95.69 98 GLY A C 1
ATOM 747 O O . GLY A 1 98 ? -9.302 1.963 17.498 1.00 95.69 98 GLY A O 1
ATOM 748 N N . ILE A 1 99 ? -11.427 2.690 17.331 1.00 96.69 99 ILE A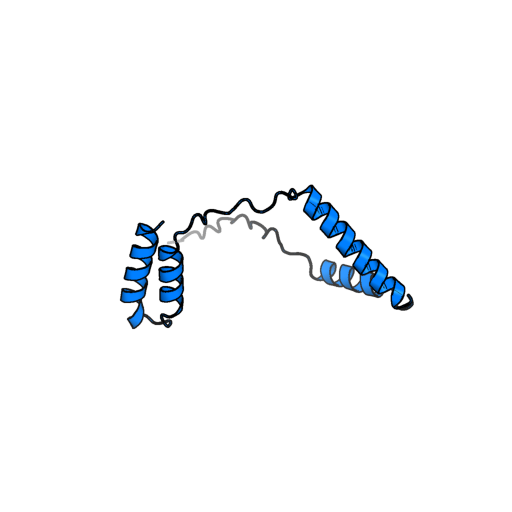 N 1
ATOM 749 C CA . ILE A 1 99 ? -12.063 1.381 17.552 1.00 96.69 99 ILE A CA 1
ATOM 750 C C . ILE A 1 99 ? -11.637 0.390 16.464 1.00 96.69 99 ILE A C 1
ATOM 752 O O . ILE A 1 99 ? -11.165 -0.702 16.781 1.00 96.69 99 ILE A O 1
ATOM 756 N N . ILE A 1 100 ? -11.701 0.786 15.190 1.00 95.44 100 ILE A N 1
ATOM 757 C CA . ILE A 1 100 ? -11.302 -0.091 14.079 1.00 95.44 100 ILE A CA 1
ATOM 758 C C . ILE A 1 100 ? -9.810 -0.433 14.149 1.00 95.44 100 ILE A C 1
ATOM 760 O O . ILE A 1 100 ? -9.442 -1.587 13.953 1.00 95.44 100 ILE A O 1
ATOM 764 N N . ARG A 1 101 ? -8.935 0.523 14.495 1.00 94.50 101 ARG A N 1
ATOM 765 C CA . ARG A 1 101 ? -7.500 0.237 14.701 1.00 94.50 101 ARG A CA 1
ATOM 766 C C . ARG A 1 101 ? -7.273 -0.822 15.784 1.00 94.50 101 ARG A C 1
ATOM 768 O O . ARG A 1 101 ? -6.412 -1.680 15.612 1.00 94.50 101 ARG A O 1
ATOM 775 N N . ARG A 1 102 ? -8.032 -0.773 16.885 1.00 96.06 102 ARG A N 1
ATOM 776 C CA . ARG A 1 102 ? -7.958 -1.792 17.945 1.00 96.06 102 ARG A CA 1
ATOM 777 C C . ARG A 1 102 ? -8.417 -3.151 17.426 1.00 96.06 102 ARG A C 1
ATOM 779 O O . ARG A 1 102 ? -7.738 -4.134 17.682 1.00 96.06 102 ARG A O 1
ATOM 786 N N . GLN A 1 103 ? -9.497 -3.202 16.647 1.00 94.44 103 GLN A N 1
ATOM 787 C CA . GLN A 1 103 ? -9.968 -4.454 16.051 1.00 94.44 103 GLN A CA 1
ATOM 788 C C . GLN A 1 103 ? -8.979 -5.049 15.045 1.00 94.44 103 GLN A C 1
ATOM 790 O O . GLN A 1 103 ? -8.751 -6.250 15.087 1.00 94.44 103 GLN A O 1
ATOM 795 N N . VAL A 1 104 ? -8.337 -4.219 14.216 1.00 93.31 104 VAL A N 1
ATOM 796 C CA . VAL A 1 104 ? -7.260 -4.650 13.307 1.00 93.31 104 VAL A CA 1
ATOM 797 C C . VAL A 1 104 ? -6.113 -5.289 14.089 1.00 93.31 104 VAL A C 1
ATOM 799 O O . VAL A 1 104 ? -5.583 -6.306 13.669 1.00 93.31 104 VAL A O 1
ATOM 802 N N . LYS A 1 105 ? -5.747 -4.732 15.251 1.00 92.38 105 LYS A N 1
ATOM 803 C CA . LYS A 1 105 ? -4.678 -5.284 16.095 1.00 92.38 105 LYS A CA 1
ATOM 804 C C . LYS A 1 105 ? -5.049 -6.617 16.757 1.00 92.38 105 LYS A C 1
ATOM 806 O O . LYS A 1 105 ? -4.155 -7.358 17.133 1.00 92.38 105 LYS A O 1
ATOM 811 N N . LEU A 1 106 ? -6.342 -6.899 16.915 1.00 91.56 106 LEU A N 1
ATOM 812 C CA . LEU A 1 106 ? -6.848 -8.153 17.479 1.00 91.56 106 LEU A CA 1
ATOM 813 C C . LEU A 1 106 ? -7.093 -9.237 16.414 1.00 91.56 106 LEU A C 1
ATOM 815 O O . LEU A 1 106 ? -7.355 -10.379 16.776 1.00 91.56 106 LEU A O 1
ATOM 819 N N . SER A 1 107 ? -7.087 -8.882 15.124 1.00 86.25 107 SER A N 1
ATOM 820 C CA . SER A 1 107 ? -7.363 -9.796 14.004 1.00 86.25 107 SER A CA 1
ATOM 821 C C . SER A 1 107 ? -6.125 -10.205 13.193 1.00 86.25 107 SER A C 1
ATOM 823 O O . SER A 1 107 ? -6.275 -10.914 12.191 1.00 86.25 107 SER A O 1
ATOM 825 N N . VAL A 1 108 ? -4.947 -9.714 13.594 1.00 77.00 108 VAL A N 1
ATOM 826 C CA . VAL A 1 108 ? -3.605 -10.090 13.111 1.00 77.00 108 VAL A CA 1
ATOM 827 C C . VAL A 1 108 ? -3.009 -11.079 14.097 1.00 77.00 108 VAL A C 1
ATOM 829 O O . VAL A 1 108 ? -2.483 -12.104 13.624 1.00 77.00 108 VAL A O 1
#

Organism: Clonorchis sinensis (NCBI:txid79923)

Radius o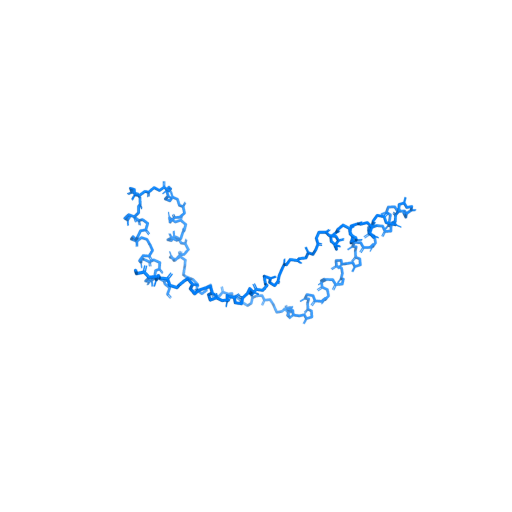f gyration: 26.8 Å; chains: 1; bounding box: 44×58×71 Å

Foldseek 3Di:
DDDDDPPDDDPPPDDP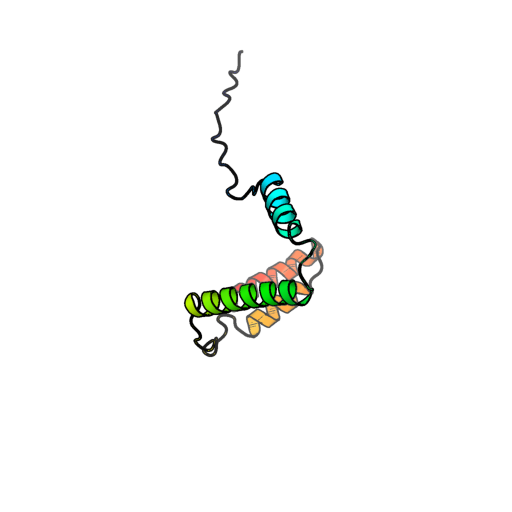DCPDVVNVVVVVVVVVVPPDDDPVVVVVVVVVVVVVVVVVCCVVPPPPDPPPCPPPADVQLVVLVVVLVPQDDDPVCVVVNVVSVVVNVVRD